Protein AF-A0A399EEK0-F1 (afdb_monomer_lite)

Sequence (181 aa):
MKTTSSNPHPGQGLLSGFAKWLVAAGLVVALGAGTPAQPSAPADPSFLAQTNDAERLRTALGQLRNLAGPLEADRLLLAELRKNFPDDLEEGQAYLERLKELAFKSDPVRLGPLANRMVEKSGPYLKWRDKDYTTAEEAAREYARGGAREFQNLFSEFNNAVLQTVVTHLDALLDQLEAVR

Organism: NCBI:txid1408545

pLDDT: mean 79.33, std 24.15, range [29.45, 98.62]

Structure (mmCIF, N/CA/C/O backbone):
data_AF-A0A399EEK0-F1
#
_entry.id   AF-A0A399EEK0-F1
#
loop_
_atom_site.group_PDB
_atom_site.id
_atom_site.type_symbol
_atom_site.label_atom_id
_atom_site.label_alt_id
_atom_site.label_comp_id
_atom_site.label_asym_id
_atom_site.label_entity_id
_atom_site.label_seq_id
_atom_site.pdbx_PDB_ins_code
_atom_site.Cartn_x
_atom_site.Cartn_y
_atom_site.Cartn_z
_atom_site.occupancy
_atom_site.B_iso_or_equiv
_atom_site.auth_seq_id
_atom_site.auth_comp_id
_atom_site.auth_asym_id
_atom_site.auth_atom_id
_atom_site.pdbx_PDB_model_num
ATOM 1 N N . MET A 1 1 ? 46.620 21.096 21.685 1.00 38.03 1 MET A N 1
ATOM 2 C CA . MET A 1 1 ? 47.797 20.252 21.380 1.00 38.03 1 MET A CA 1
ATOM 3 C C . MET A 1 1 ? 47.615 19.662 19.987 1.00 38.03 1 MET A C 1
ATOM 5 O O . MET A 1 1 ? 46.583 19.049 19.770 1.00 38.03 1 MET A O 1
ATOM 9 N N . LYS A 1 2 ? 48.616 19.883 19.114 1.00 41.72 2 LYS A N 1
ATOM 10 C CA . LYS A 1 2 ? 48.806 19.446 17.707 1.00 41.72 2 LYS A CA 1
ATOM 11 C C . LYS A 1 2 ? 47.769 19.970 16.679 1.00 41.72 2 LYS A C 1
ATOM 13 O O . LYS A 1 2 ? 46.614 19.595 16.780 1.00 41.72 2 LYS A O 1
ATOM 18 N N . THR A 1 3 ? 48.018 20.958 15.796 1.00 38.06 3 THR A N 1
ATOM 19 C CA . THR A 1 3 ? 49.029 21.172 14.707 1.00 38.06 3 THR A CA 1
ATOM 20 C C . THR A 1 3 ? 48.931 20.118 13.593 1.00 38.06 3 THR A C 1
ATOM 22 O O . THR A 1 3 ? 48.959 18.946 13.940 1.00 38.06 3 THR A O 1
ATOM 25 N N . THR A 1 4 ? 48.925 20.362 12.273 1.00 41.91 4 THR A N 1
ATOM 26 C CA . THR A 1 4 ? 49.037 21.546 11.388 1.00 41.91 4 THR A CA 1
ATOM 27 C C . THR A 1 4 ? 48.899 21.055 9.923 1.00 41.91 4 THR A C 1
ATOM 29 O O . THR A 1 4 ? 49.230 19.905 9.653 1.00 41.91 4 THR A O 1
ATOM 32 N N . SER A 1 5 ? 48.546 21.971 9.003 1.00 37.53 5 SER A N 1
ATOM 33 C CA . SER A 1 5 ? 48.954 22.049 7.574 1.00 37.53 5 SER A CA 1
ATOM 34 C C . SER A 1 5 ? 48.198 21.235 6.514 1.00 37.53 5 SER A C 1
ATOM 36 O O . SER A 1 5 ? 47.826 20.102 6.758 1.00 37.53 5 SER A O 1
ATOM 38 N N . SER A 1 6 ? 48.019 21.694 5.267 1.00 33.62 6 SER A N 1
ATOM 39 C CA . SER A 1 6 ? 48.429 22.930 4.570 1.00 33.62 6 SER A CA 1
ATOM 40 C C . SER A 1 6 ? 47.684 23.000 3.227 1.00 33.62 6 SER A C 1
ATOM 42 O O . SER A 1 6 ? 47.611 21.998 2.524 1.00 33.62 6 SER A O 1
ATOM 44 N N . ASN A 1 7 ? 47.216 24.188 2.840 1.00 41.88 7 ASN A N 1
ATOM 45 C CA . ASN A 1 7 ? 46.985 24.601 1.438 1.00 41.88 7 ASN A CA 1
ATOM 46 C C . ASN A 1 7 ? 48.367 24.874 0.758 1.00 41.88 7 ASN A C 1
ATOM 48 O O . ASN A 1 7 ? 49.338 24.896 1.524 1.00 41.88 7 ASN A O 1
ATOM 52 N N . PRO A 1 8 ? 48.555 25.142 -0.568 1.00 45.84 8 PRO A N 1
ATOM 53 C CA . PRO A 1 8 ? 47.785 26.125 -1.361 1.00 45.84 8 PRO A CA 1
ATOM 54 C C . PRO A 1 8 ? 47.660 25.908 -2.910 1.00 45.84 8 PRO A C 1
ATOM 56 O O . PRO A 1 8 ? 48.223 24.993 -3.497 1.00 45.84 8 PRO A O 1
ATOM 59 N N . HIS A 1 9 ? 46.895 26.824 -3.535 1.00 36.38 9 HIS A N 1
ATOM 60 C CA . HIS A 1 9 ? 46.774 27.271 -4.955 1.00 36.38 9 HIS A CA 1
ATOM 61 C C . HIS A 1 9 ? 48.110 27.564 -5.715 1.00 36.38 9 HIS A C 1
ATOM 63 O O . HIS A 1 9 ? 49.147 27.396 -5.075 1.00 36.38 9 HIS A O 1
ATOM 69 N N . PRO A 1 10 ? 48.181 28.169 -6.950 1.00 47.53 10 PRO A N 1
ATOM 70 C CA . PRO A 1 10 ? 47.217 28.516 -8.047 1.00 47.53 10 PRO A CA 1
ATOM 71 C C . PRO A 1 10 ? 47.765 28.255 -9.500 1.00 47.53 10 PRO A C 1
ATOM 73 O O . PRO A 1 10 ? 48.876 27.770 -9.669 1.00 47.53 10 PRO A O 1
ATOM 76 N N . GLY A 1 11 ? 47.041 28.688 -10.556 1.00 30.59 11 GLY A N 1
ATOM 77 C CA . GLY A 1 11 ? 47.616 29.082 -11.873 1.00 30.59 11 GLY A CA 1
ATOM 78 C C . GLY A 1 11 ? 46.715 28.740 -13.074 1.00 30.59 11 GLY A C 1
ATOM 79 O O . GLY A 1 11 ? 46.541 27.572 -13.385 1.00 30.59 11 GLY A O 1
ATOM 80 N N . GLN A 1 12 ? 45.920 29.665 -13.631 1.00 35.12 12 GLN A N 1
ATOM 81 C CA . GLN A 1 12 ? 46.239 30.587 -14.746 1.00 35.12 12 GLN A CA 1
ATOM 82 C C . GLN A 1 12 ? 46.862 29.937 -15.998 1.00 35.12 12 GLN A C 1
ATOM 84 O O . GLN A 1 12 ? 47.952 29.383 -15.939 1.00 35.12 12 GLN A O 1
ATOM 89 N N . GLY A 1 13 ? 46.189 30.099 -17.146 1.00 32.09 13 GLY A N 1
ATOM 90 C CA . GLY A 1 13 ? 46.686 29.691 -18.464 1.00 32.09 13 GLY A CA 1
ATOM 91 C C . GLY A 1 13 ? 45.668 29.882 -19.594 1.00 32.09 13 GLY A C 1
ATOM 92 O O . GLY A 1 13 ? 45.321 28.930 -20.281 1.00 32.09 13 GLY A O 1
ATOM 93 N N . LEU A 1 14 ? 45.150 31.103 -19.761 1.00 37.53 14 LEU A N 1
ATOM 94 C CA . LEU A 1 14 ? 44.505 31.554 -20.998 1.00 37.53 14 LEU A CA 1
ATOM 95 C C . LEU A 1 14 ? 45.572 32.241 -21.863 1.00 37.53 14 LEU A C 1
ATOM 97 O O . LEU A 1 14 ? 46.364 33.016 -21.333 1.00 37.53 14 LEU A O 1
ATOM 101 N N . LEU A 1 15 ? 45.481 32.017 -23.179 1.00 32.97 15 LEU A N 1
ATOM 102 C CA . LEU A 1 15 ? 46.178 32.665 -24.303 1.00 32.97 15 LEU A CA 1
ATOM 103 C C . LEU A 1 15 ? 47.342 31.904 -24.960 1.00 32.97 15 LEU A C 1
ATOM 105 O O . LEU A 1 15 ? 48.256 31.388 -24.328 1.00 32.97 15 LEU A O 1
ATOM 109 N N . SER A 1 16 ? 47.323 32.039 -26.290 1.00 30.88 16 SER A N 1
ATOM 110 C CA . SER A 1 16 ? 48.396 31.872 -27.276 1.00 30.88 16 SER A CA 1
ATOM 111 C C . SER A 1 16 ? 48.574 30.484 -27.908 1.00 30.88 16 SER A C 1
ATOM 113 O O . SER A 1 16 ? 49.305 29.622 -27.442 1.00 30.88 16 SER A O 1
ATOM 115 N N . GLY A 1 17 ? 47.943 30.323 -29.073 1.00 32.56 17 GLY A N 1
ATOM 116 C CA . GLY A 1 17 ? 48.318 29.351 -30.096 1.00 32.56 17 GLY A CA 1
ATOM 117 C C . GLY A 1 17 ? 48.353 30.076 -31.435 1.00 32.56 17 GLY A C 1
ATOM 118 O O . GLY A 1 17 ? 47.317 30.450 -31.971 1.00 32.56 17 GLY A O 1
ATOM 119 N N . PHE A 1 18 ? 49.562 30.382 -31.883 1.00 34.41 18 PHE A N 1
ATOM 120 C CA . PHE A 1 18 ? 49.907 31.332 -32.930 1.00 34.41 18 PHE A CA 1
ATOM 121 C C . PHE A 1 18 ? 49.356 30.989 -34.321 1.00 34.41 18 PHE A C 1
ATOM 123 O O . PHE A 1 18 ? 49.481 29.871 -34.813 1.00 34.41 18 PHE A O 1
ATOM 130 N N . ALA A 1 19 ? 48.852 32.025 -34.991 1.00 33.41 19 ALA A N 1
ATOM 131 C CA . ALA A 1 19 ? 48.764 32.093 -36.439 1.00 33.41 19 ALA A CA 1
ATOM 132 C C . ALA A 1 19 ? 50.149 32.341 -37.062 1.00 33.41 19 ALA A C 1
ATOM 134 O O . ALA A 1 19 ? 51.007 32.975 -36.446 1.00 33.41 19 ALA A O 1
ATOM 135 N N . LYS A 1 20 ? 50.242 31.979 -38.350 1.00 30.33 20 LYS A N 1
ATOM 136 C CA . LYS A 1 20 ? 51.282 32.284 -39.350 1.00 30.33 20 LYS A CA 1
ATOM 137 C C . LYS A 1 20 ? 52.386 31.243 -39.470 1.00 30.33 20 LYS A C 1
ATOM 139 O O . LYS A 1 20 ? 53.359 31.314 -38.742 1.00 30.33 20 LYS A O 1
ATOM 144 N N . TRP A 1 21 ? 52.293 30.435 -40.524 1.00 31.08 21 TRP A N 1
ATOM 145 C CA . TRP A 1 21 ? 53.361 30.350 -41.523 1.00 31.08 21 TRP A CA 1
ATOM 146 C C . TRP A 1 21 ? 52.734 30.307 -42.922 1.00 31.08 21 TRP A C 1
ATOM 148 O O . TRP A 1 21 ? 51.946 29.425 -43.249 1.00 31.08 21 TRP A O 1
ATOM 158 N N . LEU A 1 22 ? 53.055 31.334 -43.708 1.00 31.02 22 LEU A N 1
ATOM 159 C CA . LEU A 1 22 ? 52.848 31.434 -45.149 1.00 31.02 22 LEU A CA 1
ATOM 160 C C . LEU A 1 22 ? 54.041 30.749 -45.816 1.00 31.02 22 LEU A C 1
ATOM 162 O O . LEU A 1 22 ? 55.175 31.167 -45.592 1.00 31.02 22 LEU A O 1
ATOM 166 N N . VAL A 1 23 ? 53.790 29.769 -46.679 1.00 35.50 23 VAL A N 1
ATOM 167 C CA . VAL A 1 23 ? 54.711 29.450 -47.772 1.00 35.50 23 VAL A CA 1
ATOM 168 C C . VAL A 1 23 ? 53.909 29.536 -49.057 1.00 35.50 23 VAL A C 1
ATOM 170 O O . VAL A 1 23 ? 53.039 28.717 -49.339 1.00 35.50 23 VAL A O 1
ATOM 173 N N . ALA A 1 24 ? 54.187 30.602 -49.797 1.00 31.92 24 ALA A N 1
ATOM 174 C CA . ALA A 1 24 ? 53.796 30.759 -51.178 1.00 31.92 24 ALA A CA 1
ATOM 175 C C . ALA A 1 24 ? 54.688 29.862 -52.045 1.00 31.92 24 ALA A C 1
ATOM 177 O O . ALA A 1 24 ? 55.910 29.976 -51.987 1.00 31.92 24 ALA A O 1
ATOM 178 N N . ALA A 1 25 ? 54.084 29.018 -52.874 1.00 33.62 25 ALA A N 1
ATOM 179 C CA . ALA A 1 25 ? 54.695 28.534 -54.105 1.00 33.62 25 ALA A CA 1
ATOM 180 C C . ALA A 1 25 ? 53.584 28.115 -55.073 1.00 33.62 25 ALA A C 1
ATOM 182 O O . ALA A 1 25 ? 52.603 27.492 -54.681 1.00 33.62 25 ALA A O 1
ATOM 183 N N . GLY A 1 26 ? 53.734 28.565 -56.316 1.00 31.41 26 GLY A N 1
ATOM 184 C CA . GLY A 1 26 ? 52.714 28.650 -57.352 1.00 31.41 26 GLY A CA 1
ATOM 185 C C . GLY A 1 26 ? 51.919 27.380 -57.638 1.00 31.41 26 GLY A C 1
ATOM 186 O O . GLY A 1 26 ? 52.458 26.287 -57.790 1.00 31.41 26 GLY A O 1
ATOM 187 N N . LEU A 1 27 ? 50.619 27.590 -57.831 1.00 29.45 27 LEU A N 1
ATOM 188 C CA . LEU A 1 27 ? 49.755 26.686 -58.568 1.00 29.45 27 LEU A CA 1
ATOM 189 C C . LEU A 1 27 ? 50.126 26.784 -60.059 1.00 29.45 27 LEU A C 1
ATOM 191 O O . LEU A 1 27 ? 49.796 27.762 -60.729 1.00 29.45 27 LEU A O 1
ATOM 195 N N . VAL A 1 28 ? 50.828 25.773 -60.569 1.00 36.91 28 VAL A N 1
ATOM 196 C CA . VAL A 1 28 ? 50.866 25.456 -62.001 1.00 36.91 28 VAL A CA 1
ATOM 197 C C . VAL A 1 28 ? 49.641 24.596 -62.290 1.00 36.91 28 VAL A C 1
ATOM 199 O O . VAL A 1 28 ? 49.464 23.533 -61.701 1.00 36.91 28 VAL A O 1
ATOM 202 N N . VAL A 1 29 ? 48.783 25.067 -63.193 1.00 39.06 29 VAL A N 1
ATOM 203 C CA . VAL A 1 29 ? 47.733 24.250 -63.805 1.00 39.06 29 VAL A CA 1
ATOM 204 C C . VAL A 1 29 ? 48.406 23.241 -64.731 1.00 39.06 29 VAL A C 1
ATOM 206 O O . VAL A 1 29 ? 49.058 23.631 -65.697 1.00 39.06 29 VAL A O 1
ATOM 209 N N . ALA A 1 30 ? 48.217 21.951 -64.460 1.00 36.22 30 ALA A N 1
ATOM 210 C CA . ALA A 1 30 ? 48.465 20.889 -65.424 1.00 36.22 30 ALA A CA 1
ATOM 211 C C . ALA A 1 30 ? 47.411 19.784 -65.273 1.00 36.22 30 ALA A C 1
ATOM 213 O O . ALA A 1 30 ? 47.154 19.277 -64.184 1.00 36.22 30 ALA A O 1
ATOM 214 N N . LEU A 1 31 ? 46.785 19.475 -66.406 1.00 35.78 31 LEU A N 1
ATOM 215 C CA . LEU A 1 31 ? 45.838 18.396 -66.648 1.00 35.78 31 LEU A CA 1
ATOM 216 C C . LEU A 1 31 ? 46.384 17.028 -66.208 1.00 35.78 31 LEU A C 1
ATOM 218 O O . LEU A 1 31 ? 47.541 16.714 -66.474 1.00 35.78 31 LEU A O 1
ATOM 222 N N . GLY A 1 32 ? 45.484 16.155 -65.748 1.00 36.75 32 GLY A N 1
ATOM 223 C CA . GLY A 1 32 ? 45.589 14.724 -66.040 1.00 36.75 32 GLY A CA 1
ATOM 224 C C . GLY A 1 32 ? 45.410 13.771 -64.859 1.00 36.75 32 GLY A C 1
ATOM 225 O O . GLY A 1 32 ? 46.101 1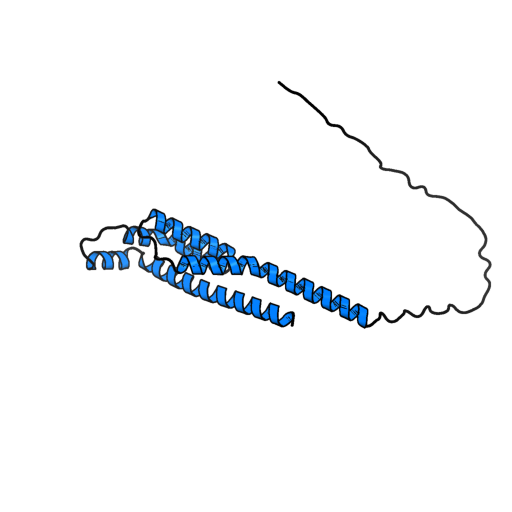3.867 -63.857 1.00 36.75 32 GLY A O 1
ATOM 226 N N . ALA A 1 33 ? 44.548 12.779 -65.101 1.00 37.81 33 ALA A N 1
ATOM 227 C CA . ALA A 1 33 ? 44.494 11.455 -64.478 1.00 37.81 33 ALA A CA 1
ATOM 228 C C . ALA A 1 33 ? 43.830 11.312 -63.091 1.00 37.81 33 ALA A C 1
ATOM 230 O O . ALA A 1 33 ? 44.434 11.498 -62.045 1.00 37.81 33 ALA A O 1
ATOM 231 N N . GLY A 1 34 ? 42.571 10.858 -63.142 1.00 40.34 34 GLY A N 1
ATOM 232 C CA . GLY A 1 34 ? 42.037 9.758 -62.332 1.00 40.34 34 GLY A CA 1
ATOM 233 C C . GLY A 1 34 ? 42.296 9.784 -60.828 1.00 40.34 34 GLY A C 1
ATOM 234 O O . GLY A 1 34 ? 43.256 9.192 -60.348 1.00 40.34 34 GLY A O 1
ATOM 235 N N . THR A 1 35 ? 41.351 10.331 -60.068 1.00 39.62 35 THR A N 1
ATOM 236 C CA . THR A 1 35 ? 41.176 9.950 -58.663 1.00 39.62 35 THR A CA 1
ATOM 237 C C . THR A 1 35 ? 40.777 8.470 -58.617 1.00 39.62 35 THR A C 1
ATOM 239 O O . THR A 1 35 ? 39.723 8.134 -59.165 1.00 39.62 35 THR A O 1
ATOM 242 N N . PRO A 1 36 ? 41.540 7.559 -57.984 1.00 44.38 36 PRO A N 1
ATOM 243 C CA . PRO A 1 36 ? 40.960 6.286 -57.607 1.00 44.38 36 PRO A CA 1
ATOM 244 C C . PRO A 1 36 ? 39.932 6.602 -56.522 1.00 44.38 36 PRO A C 1
ATOM 246 O O . PRO A 1 36 ? 40.275 7.092 -55.446 1.00 44.38 36 PRO A O 1
ATOM 249 N N . ALA A 1 37 ? 38.657 6.382 -56.839 1.00 46.97 37 ALA A N 1
ATOM 250 C CA . ALA A 1 37 ? 37.612 6.309 -55.837 1.00 46.97 37 ALA A CA 1
ATOM 251 C C . ALA A 1 37 ? 38.078 5.302 -54.784 1.00 46.97 37 ALA A C 1
ATOM 253 O O . ALA A 1 37 ? 38.212 4.114 -55.074 1.00 46.97 37 ALA A O 1
ATOM 254 N N . GLN A 1 38 ? 38.398 5.795 -53.591 1.00 51.59 38 GLN A N 1
ATOM 255 C CA . GLN A 1 38 ? 38.666 4.950 -52.444 1.00 51.59 38 GLN A CA 1
ATOM 256 C C . GLN A 1 38 ? 37.386 4.140 -52.215 1.00 51.59 38 GLN A C 1
ATOM 258 O O . GLN A 1 38 ? 36.347 4.750 -51.949 1.00 51.59 38 GLN A O 1
ATOM 263 N N . PRO A 1 39 ? 37.398 2.805 -52.384 1.00 45.31 39 PRO A N 1
ATOM 264 C CA . PRO A 1 39 ? 36.213 2.024 -52.104 1.00 45.31 39 PRO A CA 1
ATOM 265 C C . PRO A 1 39 ? 35.938 2.191 -50.613 1.00 45.31 39 PRO A C 1
ATOM 267 O O . PRO A 1 39 ? 36.766 1.837 -49.772 1.00 45.31 39 PRO A O 1
ATOM 270 N N . SER A 1 40 ? 34.794 2.786 -50.286 1.00 55.38 40 SER A N 1
ATOM 271 C CA . SER A 1 40 ? 34.195 2.677 -48.966 1.00 55.38 40 SER A CA 1
ATOM 272 C C . SER A 1 40 ? 34.050 1.186 -48.695 1.00 55.38 40 SER A C 1
ATOM 274 O O . SER A 1 40 ? 33.162 0.543 -49.259 1.00 55.38 40 SER A O 1
ATOM 276 N N . ALA A 1 41 ? 34.992 0.627 -47.934 1.00 58.25 41 ALA A N 1
ATOM 277 C CA . ALA A 1 41 ? 34.935 -0.758 -47.514 1.00 58.25 41 ALA A CA 1
ATOM 278 C C . ALA A 1 41 ? 33.542 -0.985 -46.908 1.00 58.25 41 ALA A C 1
ATOM 280 O O . ALA A 1 41 ? 33.128 -0.186 -46.059 1.00 58.25 41 ALA A O 1
ATOM 281 N N . PRO A 1 42 ? 32.781 -1.992 -47.369 1.00 56.91 42 PRO A N 1
ATOM 282 C CA . PRO A 1 42 ? 31.528 -2.329 -46.721 1.00 56.91 42 PRO A CA 1
ATOM 283 C C . PRO A 1 42 ? 31.865 -2.633 -45.263 1.00 56.91 42 PRO A C 1
ATOM 285 O O . PRO A 1 42 ? 32.729 -3.466 -44.994 1.00 56.91 42 PRO A O 1
ATOM 288 N N . ALA A 1 43 ? 31.254 -1.897 -44.333 1.00 58.47 43 ALA A N 1
ATOM 289 C CA . ALA A 1 43 ? 31.366 -2.214 -42.919 1.00 58.47 43 ALA A CA 1
ATOM 290 C C . ALA A 1 43 ? 31.009 -3.694 -42.758 1.00 58.47 43 ALA A C 1
ATOM 292 O O . ALA A 1 43 ? 29.943 -4.114 -43.217 1.00 58.47 43 ALA A O 1
ATOM 293 N N . ASP A 1 44 ? 31.926 -4.475 -42.185 1.00 56.62 44 ASP A N 1
ATOM 294 C CA . ASP A 1 44 ? 31.725 -5.908 -42.019 1.00 56.62 44 ASP A CA 1
ATOM 295 C C . ASP A 1 44 ? 30.377 -6.128 -41.313 1.00 56.62 44 ASP A C 1
ATOM 297 O O . ASP A 1 44 ? 30.175 -5.598 -40.211 1.00 56.62 44 ASP A O 1
ATOM 301 N N . PRO A 1 45 ? 29.440 -6.892 -41.904 1.00 60.03 45 PRO A N 1
ATOM 302 C CA . PRO A 1 45 ? 28.121 -7.115 -41.313 1.00 60.03 45 PRO A CA 1
ATOM 303 C C . PRO A 1 45 ? 28.225 -7.721 -39.903 1.00 60.03 45 PRO A C 1
ATOM 305 O O . PRO A 1 45 ? 27.369 -7.475 -39.057 1.0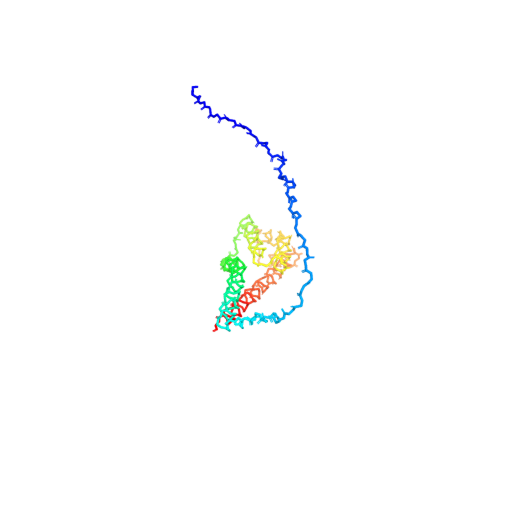0 60.03 45 PRO A O 1
ATOM 308 N N . SER A 1 46 ? 29.322 -8.431 -39.621 1.00 62.78 46 SER A N 1
ATOM 309 C CA . SER A 1 46 ? 29.678 -8.986 -38.313 1.00 62.78 46 SER A CA 1
ATOM 310 C C . SER A 1 46 ? 29.903 -7.925 -37.229 1.00 62.78 46 SER A C 1
ATOM 312 O O . SER A 1 46 ? 29.519 -8.141 -36.083 1.00 62.78 46 SER A O 1
ATOM 314 N N . PHE A 1 47 ? 30.502 -6.777 -37.566 1.00 55.72 47 PHE A N 1
ATOM 315 C CA . PHE A 1 47 ? 30.739 -5.692 -36.607 1.00 55.72 47 PHE A CA 1
ATOM 316 C C . PHE A 1 47 ? 29.435 -4.956 -36.280 1.00 55.72 47 PHE A C 1
ATOM 318 O O . PHE A 1 47 ? 29.141 -4.722 -35.112 1.00 55.72 47 PHE A O 1
ATOM 325 N N . LEU A 1 48 ? 28.617 -4.669 -37.300 1.00 59.88 48 LEU A N 1
ATOM 326 C CA . LEU A 1 48 ? 27.310 -4.026 -37.119 1.00 59.88 48 LEU A CA 1
ATOM 327 C C . LEU A 1 48 ? 26.325 -4.913 -36.339 1.00 59.88 48 LEU A C 1
ATOM 329 O O . LEU A 1 48 ? 25.555 -4.412 -35.521 1.00 59.88 48 LEU A O 1
ATOM 333 N N . ALA A 1 49 ? 26.362 -6.232 -36.548 1.00 67.06 49 ALA A N 1
ATOM 334 C CA . ALA A 1 49 ? 25.586 -7.181 -35.753 1.00 67.06 49 ALA A CA 1
ATOM 335 C C . ALA A 1 49 ? 26.022 -7.175 -34.275 1.00 67.06 49 ALA A C 1
ATOM 337 O O . ALA A 1 49 ? 25.181 -7.034 -33.390 1.00 67.06 49 ALA A O 1
ATOM 338 N N . GLN A 1 50 ? 27.333 -7.207 -34.004 1.00 68.50 50 GLN A N 1
ATOM 339 C CA . GLN A 1 50 ? 27.869 -7.169 -32.636 1.00 68.50 50 GLN A CA 1
ATOM 340 C C . GLN A 1 50 ? 27.540 -5.869 -31.891 1.00 68.50 50 GLN A C 1
ATOM 342 O O . GLN A 1 50 ? 27.250 -5.907 -30.694 1.00 68.50 50 GLN A O 1
ATOM 347 N N . THR A 1 51 ? 27.558 -4.715 -32.567 1.00 72.00 51 THR A N 1
ATOM 348 C CA . THR A 1 51 ? 27.188 -3.438 -31.936 1.00 72.00 51 THR A CA 1
ATOM 349 C C . THR A 1 51 ? 25.704 -3.381 -31.584 1.00 72.00 51 THR A C 1
ATOM 351 O O . THR A 1 51 ? 25.357 -2.900 -30.507 1.00 72.00 51 THR A O 1
ATOM 354 N N . ASN A 1 52 ? 24.842 -3.928 -32.446 1.00 81.75 52 ASN A N 1
ATOM 355 C CA . ASN A 1 52 ? 23.400 -3.980 -32.203 1.00 81.75 52 ASN A CA 1
ATOM 356 C C . ASN A 1 52 ? 23.057 -4.909 -31.029 1.00 81.75 52 ASN A C 1
ATOM 358 O O . ASN A 1 52 ? 22.214 -4.567 -30.201 1.00 81.75 52 ASN A O 1
ATOM 362 N N . ASP A 1 53 ? 23.735 -6.051 -30.912 1.00 82.25 53 ASP A N 1
ATOM 363 C CA . ASP A 1 53 ? 23.526 -6.987 -29.802 1.00 82.25 53 ASP A CA 1
ATOM 364 C C . ASP A 1 53 ? 24.010 -6.406 -28.465 1.00 82.25 53 ASP A C 1
ATOM 366 O O . ASP A 1 53 ? 23.329 -6.524 -27.443 1.00 82.25 53 ASP A O 1
ATOM 370 N N . ALA A 1 54 ? 25.144 -5.697 -28.464 1.00 84.81 54 ALA A N 1
ATOM 371 C CA . ALA A 1 54 ? 25.646 -5.010 -27.276 1.00 84.81 54 ALA A CA 1
ATOM 372 C C . ALA A 1 54 ? 24.702 -3.889 -26.800 1.00 84.81 54 ALA A C 1
ATOM 374 O O . ALA A 1 54 ? 24.493 -3.721 -25.595 1.00 84.81 54 ALA A O 1
ATOM 375 N N . GLU A 1 55 ? 24.109 -3.128 -27.723 1.00 86.75 55 GLU A N 1
ATOM 376 C CA . GLU A 1 55 ? 23.136 -2.079 -27.401 1.00 86.75 55 GLU A CA 1
ATOM 377 C C . GLU A 1 55 ? 21.817 -2.656 -26.865 1.00 86.75 55 GLU A C 1
ATOM 379 O O . GLU A 1 55 ? 21.283 -2.153 -25.870 1.00 86.75 55 GLU A O 1
ATOM 384 N N . ARG A 1 56 ? 21.334 -3.761 -27.450 1.00 83.00 56 ARG A N 1
ATOM 385 C CA . ARG A 1 56 ? 20.164 -4.511 -26.959 1.00 83.00 56 ARG A CA 1
ATOM 386 C C . ARG A 1 56 ? 20.375 -5.019 -25.536 1.00 83.00 56 ARG A C 1
ATOM 388 O O . ARG A 1 56 ? 19.563 -4.726 -24.661 1.00 83.00 56 ARG A O 1
ATOM 395 N N . LEU A 1 57 ? 21.498 -5.691 -25.276 1.00 85.12 57 LEU A N 1
ATOM 396 C CA . LEU A 1 57 ? 21.853 -6.182 -23.940 1.00 85.12 57 LEU A CA 1
ATOM 397 C C . LEU A 1 57 ? 21.965 -5.043 -22.925 1.00 85.12 57 LEU A C 1
ATOM 399 O O . LEU A 1 57 ? 21.467 -5.151 -21.805 1.00 85.12 57 LEU A O 1
ATOM 403 N N . ARG A 1 58 ? 22.590 -3.925 -23.307 1.00 88.19 58 ARG A N 1
ATOM 404 C CA . ARG A 1 58 ? 22.713 -2.751 -22.435 1.00 88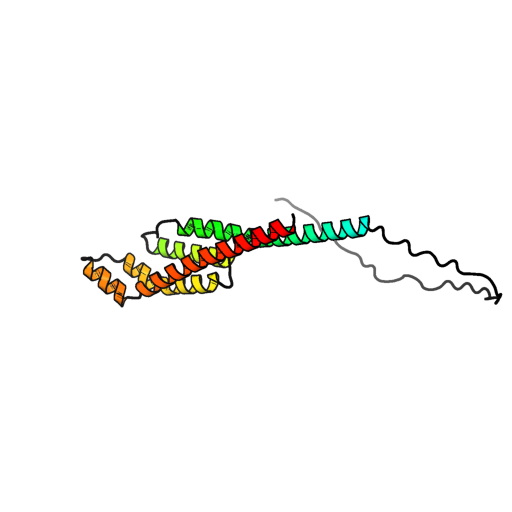.19 58 ARG A CA 1
ATOM 405 C C . ARG A 1 58 ? 21.352 -2.148 -22.094 1.00 88.19 58 ARG A C 1
ATOM 407 O O . ARG A 1 58 ? 21.141 -1.750 -20.948 1.00 88.19 58 ARG A O 1
ATOM 414 N N . THR A 1 59 ? 20.450 -2.089 -23.069 1.00 88.31 59 THR A N 1
ATOM 415 C CA . THR A 1 59 ? 19.082 -1.589 -22.885 1.00 88.31 59 THR A CA 1
ATOM 416 C C . THR A 1 59 ? 18.302 -2.494 -21.939 1.00 88.31 59 THR A C 1
ATOM 418 O O . THR A 1 59 ? 17.784 -2.007 -20.934 1.00 88.31 59 THR A O 1
ATOM 421 N N . ALA A 1 60 ? 18.334 -3.807 -22.175 1.00 85.12 60 ALA A N 1
ATOM 422 C CA . ALA A 1 60 ? 17.656 -4.783 -21.332 1.00 85.12 60 ALA A CA 1
ATOM 423 C C . ALA A 1 60 ? 18.186 -4.789 -19.890 1.00 85.12 60 ALA A C 1
ATOM 425 O O . ALA A 1 60 ? 17.408 -4.757 -18.940 1.00 85.12 60 ALA A O 1
ATOM 426 N N . LEU A 1 61 ? 19.508 -4.731 -19.691 1.00 87.00 61 LEU A N 1
ATOM 427 C CA . LEU A 1 61 ? 20.100 -4.592 -18.353 1.00 87.00 61 LEU A CA 1
ATOM 428 C C . LEU A 1 61 ? 19.671 -3.290 -17.666 1.00 87.00 61 LEU A C 1
ATOM 430 O O . LEU A 1 61 ? 19.433 -3.274 -16.457 1.00 87.00 61 LEU A O 1
ATOM 434 N N . GLY A 1 62 ? 19.557 -2.198 -18.425 1.00 88.81 62 GLY A N 1
ATOM 435 C CA . GLY A 1 62 ? 19.023 -0.933 -17.931 1.00 88.81 62 GLY A CA 1
ATOM 436 C C . GLY A 1 62 ? 17.575 -1.064 -17.457 1.00 88.81 62 GLY A C 1
ATOM 437 O O . GLY A 1 62 ? 17.251 -0.608 -16.362 1.00 88.81 62 GLY A O 1
ATOM 438 N N . GLN A 1 63 ? 16.728 -1.728 -18.243 1.00 88.50 63 GLN A N 1
ATOM 439 C CA . GLN A 1 63 ? 15.320 -1.972 -17.920 1.00 88.50 63 GLN A CA 1
ATOM 440 C C . GLN A 1 63 ? 15.163 -2.893 -16.701 1.00 88.50 63 GLN A C 1
ATOM 442 O O . GLN A 1 63 ? 14.441 -2.541 -15.770 1.00 88.50 63 GLN A O 1
ATOM 447 N N . LEU A 1 64 ? 15.910 -4.000 -16.634 1.00 88.88 64 LEU A N 1
ATOM 448 C CA . LEU A 1 64 ? 15.927 -4.901 -15.474 1.00 88.88 64 LEU A CA 1
ATOM 449 C C . LEU A 1 64 ? 16.352 -4.176 -14.194 1.00 88.88 64 LEU A C 1
ATOM 451 O O . LEU A 1 64 ? 15.725 -4.330 -13.146 1.00 88.88 64 LEU A O 1
ATOM 455 N N . ARG A 1 65 ? 17.387 -3.331 -14.272 1.00 88.81 65 ARG A N 1
ATOM 456 C CA . ARG A 1 65 ? 17.830 -2.527 -13.125 1.00 88.81 65 ARG A CA 1
ATOM 457 C C . ARG A 1 65 ? 16.750 -1.552 -12.656 1.00 88.81 65 ARG A C 1
ATOM 459 O O . ARG A 1 65 ? 16.641 -1.319 -11.455 1.00 88.81 65 ARG A O 1
ATOM 466 N N . ASN A 1 66 ? 15.959 -0.999 -13.573 1.00 91.31 66 ASN A N 1
ATOM 467 C CA . ASN A 1 66 ? 14.867 -0.090 -13.228 1.00 91.31 66 ASN A CA 1
ATOM 468 C C . ASN A 1 66 ? 13.698 -0.814 -12.534 1.00 91.31 66 ASN A C 1
ATOM 470 O O . ASN A 1 66 ? 13.030 -0.198 -11.711 1.00 91.31 66 ASN A O 1
ATOM 474 N N . LEU A 1 67 ? 13.482 -2.106 -12.814 1.00 93.00 67 LEU A N 1
ATOM 475 C CA . LEU A 1 67 ? 12.453 -2.925 -12.157 1.00 93.00 67 LEU A CA 1
ATOM 476 C C . LEU A 1 67 ? 12.883 -3.474 -10.788 1.00 93.00 67 LEU A C 1
ATOM 478 O O . LEU A 1 67 ? 12.029 -3.778 -9.961 1.00 93.00 67 LEU A O 1
ATOM 482 N N . ALA A 1 68 ? 14.188 -3.573 -10.514 1.00 93.00 68 ALA A N 1
ATOM 483 C CA . ALA A 1 68 ? 14.695 -4.158 -9.270 1.00 93.00 68 ALA A CA 1
ATOM 484 C C . ALA A 1 68 ? 14.199 -3.433 -8.003 1.00 93.00 68 ALA A C 1
ATOM 486 O O . ALA A 1 68 ? 13.849 -4.081 -7.020 1.00 93.00 68 ALA A O 1
ATOM 487 N N . GLY A 1 69 ? 14.153 -2.096 -8.027 1.00 95.25 69 GLY A N 1
ATOM 488 C CA . GLY A 1 69 ? 13.656 -1.291 -6.904 1.00 95.25 69 GLY A CA 1
ATOM 489 C C . GLY A 1 69 ? 12.168 -1.531 -6.614 1.00 95.25 69 GLY A C 1
ATOM 490 O O . GLY A 1 69 ? 11.841 -1.929 -5.495 1.00 95.25 69 GLY A O 1
ATOM 491 N N . PRO A 1 70 ? 11.278 -1.338 -7.607 1.00 96.69 70 PRO A N 1
ATOM 492 C CA . PRO A 1 70 ? 9.855 -1.644 -7.476 1.00 96.69 70 PRO A CA 1
ATOM 493 C C . PRO A 1 70 ? 9.565 -3.083 -7.036 1.00 96.69 70 PRO A C 1
ATOM 495 O O . PRO A 1 70 ? 8.774 -3.280 -6.121 1.00 96.69 70 PRO A O 1
ATOM 498 N N . LEU A 1 71 ? 10.257 -4.083 -7.596 1.00 97.44 71 LEU A N 1
ATOM 499 C CA . LEU A 1 71 ? 10.061 -5.494 -7.231 1.00 97.44 71 LEU A CA 1
ATOM 500 C C . LEU A 1 71 ? 10.483 -5.811 -5.788 1.00 97.44 71 LEU A C 1
ATOM 502 O O . LEU A 1 71 ? 9.839 -6.618 -5.114 1.00 97.44 71 LEU A O 1
ATOM 506 N N . GLU A 1 72 ? 11.549 -5.185 -5.285 1.00 98.00 72 GLU A N 1
ATOM 507 C CA . GLU A 1 72 ? 11.911 -5.324 -3.871 1.00 98.00 72 GLU A CA 1
ATOM 508 C C . GLU A 1 72 ? 10.863 -4.658 -2.972 1.00 98.00 72 GLU A C 1
ATOM 510 O O . GLU A 1 72 ? 10.467 -5.223 -1.951 1.00 98.00 72 GLU A O 1
ATOM 515 N N . ALA A 1 73 ? 10.355 -3.487 -3.366 1.00 98.25 73 ALA A N 1
ATOM 516 C CA . ALA A 1 73 ? 9.273 -2.827 -2.646 1.00 98.25 73 ALA A CA 1
ATOM 517 C C . ALA A 1 73 ? 7.991 -3.677 -2.641 1.00 98.25 73 ALA A C 1
ATOM 519 O O . ALA A 1 73 ? 7.386 -3.829 -1.584 1.00 98.25 73 ALA A O 1
ATOM 520 N N . ASP A 1 74 ? 7.630 -4.298 -3.765 1.00 98.38 74 ASP A N 1
ATOM 521 C CA . ASP A 1 74 ? 6.514 -5.242 -3.889 1.00 98.38 74 ASP A CA 1
ATOM 522 C C . ASP A 1 74 ? 6.656 -6.418 -2.923 1.00 98.38 74 ASP A C 1
ATOM 524 O O . ASP A 1 74 ? 5.738 -6.732 -2.163 1.00 98.38 74 ASP A O 1
ATOM 528 N N . ARG A 1 75 ? 7.833 -7.053 -2.901 1.00 98.31 75 ARG A N 1
ATOM 529 C CA . ARG A 1 75 ? 8.141 -8.157 -1.986 1.00 98.31 75 ARG A CA 1
ATOM 530 C C . ARG A 1 75 ? 7.953 -7.737 -0.528 1.00 98.31 75 ARG A C 1
ATOM 532 O O . ARG A 1 75 ? 7.336 -8.474 0.243 1.00 98.31 75 ARG A O 1
ATOM 539 N N . LEU A 1 76 ? 8.498 -6.585 -0.140 1.00 98.50 76 LEU A N 1
ATOM 540 C CA . LEU A 1 76 ? 8.379 -6.063 1.222 1.00 98.50 76 LEU A CA 1
ATOM 541 C C . LEU A 1 76 ? 6.931 -5.697 1.560 1.00 98.50 76 LEU A C 1
ATOM 543 O O . LEU A 1 76 ? 6.476 -5.984 2.665 1.00 98.50 76 LEU A O 1
ATOM 547 N N . LEU A 1 77 ? 6.192 -5.126 0.609 1.00 97.88 77 LEU A N 1
ATOM 548 C CA . LEU A 1 77 ? 4.791 -4.755 0.774 1.00 97.88 77 LEU A CA 1
ATOM 549 C C . LEU A 1 77 ? 3.916 -5.992 1.004 1.00 97.88 77 LEU A C 1
ATOM 551 O O . LEU A 1 77 ? 3.141 -6.027 1.956 1.00 97.88 77 LEU A O 1
ATOM 555 N N . LEU A 1 78 ? 4.103 -7.049 0.210 1.00 98.25 78 LEU A N 1
ATOM 556 C CA . LEU A 1 78 ? 3.426 -8.335 0.409 1.00 98.25 78 LEU A CA 1
ATOM 557 C C . LEU A 1 78 ? 3.802 -8.992 1.743 1.00 98.25 78 LEU A C 1
ATOM 559 O O . LEU A 1 78 ? 2.948 -9.584 2.406 1.00 98.25 78 LEU A O 1
ATOM 563 N N . ALA A 1 79 ? 5.069 -8.893 2.152 1.00 98.31 79 ALA A N 1
ATOM 564 C CA . ALA A 1 79 ? 5.519 -9.411 3.439 1.00 98.31 79 ALA A CA 1
ATOM 565 C C . ALA A 1 79 ? 4.871 -8.666 4.616 1.00 98.31 79 ALA A C 1
ATOM 567 O O . ALA A 1 79 ? 4.496 -9.303 5.601 1.00 98.31 79 ALA A O 1
ATOM 568 N N . GLU A 1 80 ? 4.716 -7.345 4.513 1.00 97.81 80 GLU A N 1
ATOM 569 C CA . GLU A 1 80 ? 4.043 -6.526 5.524 1.00 97.81 80 GLU A CA 1
ATOM 570 C C . GLU A 1 80 ? 2.541 -6.839 5.570 1.00 97.81 80 GLU A C 1
ATOM 572 O O . GLU A 1 80 ? 2.022 -7.113 6.647 1.00 97.81 80 GLU A O 1
ATOM 577 N N . LEU A 1 81 ? 1.867 -6.922 4.415 1.00 97.31 81 LEU A N 1
ATOM 578 C CA . LEU A 1 81 ? 0.433 -7.239 4.309 1.00 97.31 81 LEU A CA 1
ATOM 579 C C . LEU A 1 81 ? 0.052 -8.632 4.827 1.00 97.31 81 LEU A C 1
ATOM 581 O O . LEU A 1 81 ? -1.103 -8.866 5.173 1.00 97.31 81 LEU A O 1
ATOM 585 N N . ARG A 1 82 ? 1.002 -9.573 4.877 1.00 96.75 82 ARG A N 1
ATOM 586 C CA . ARG A 1 82 ? 0.780 -10.912 5.444 1.00 96.75 82 ARG A CA 1
ATOM 587 C C . ARG A 1 82 ? 0.702 -10.902 6.973 1.00 96.75 82 ARG A C 1
ATOM 589 O O . ARG A 1 82 ? 0.237 -11.876 7.566 1.00 96.75 82 ARG A O 1
ATOM 596 N N . LYS A 1 83 ? 1.212 -9.856 7.620 1.00 95.00 83 LYS A N 1
ATOM 597 C CA . LYS A 1 83 ? 1.182 -9.741 9.078 1.00 95.00 83 LYS A CA 1
ATOM 598 C C . LYS A 1 83 ? -0.252 -9.521 9.549 1.00 95.00 83 LYS A C 1
ATOM 600 O O . LYS A 1 83 ? -1.090 -8.984 8.829 1.00 95.00 83 LYS A O 1
ATOM 605 N N . ASN A 1 84 ? -0.519 -9.914 10.790 1.00 93.94 84 ASN A N 1
ATOM 606 C CA . ASN A 1 84 ? -1.751 -9.497 11.447 1.00 93.94 84 ASN A CA 1
ATOM 607 C C . ASN A 1 84 ? -1.727 -7.978 11.633 1.00 93.94 84 ASN A C 1
ATOM 609 O O . ASN A 1 84 ? -0.668 -7.398 11.884 1.00 93.94 84 ASN A O 1
ATOM 613 N N . PHE A 1 85 ? -2.896 -7.350 11.531 1.00 93.12 85 PHE A N 1
ATOM 614 C CA . PHE A 1 85 ? -3.025 -5.933 11.842 1.00 93.12 85 PHE A CA 1
ATOM 615 C C . PHE A 1 85 ? -2.703 -5.736 13.341 1.00 93.12 85 PHE A C 1
ATOM 617 O O . PHE A 1 85 ? -3.367 -6.379 14.155 1.00 93.12 85 PHE A O 1
ATOM 624 N N . PRO A 1 86 ? -1.701 -4.917 13.724 1.00 93.31 86 PRO A N 1
ATOM 625 C CA . PRO A 1 86 ? -1.263 -4.775 15.129 1.00 93.31 86 PRO A CA 1
ATOM 626 C C . PRO A 1 86 ? -2.407 -4.286 15.993 1.00 93.31 86 PRO A C 1
ATOM 628 O O . PRO A 1 86 ? -3.121 -3.477 15.445 1.00 93.31 86 PRO A O 1
ATOM 631 N N . ASP A 1 87 ? -2.600 -4.701 17.251 1.00 85.62 87 ASP A N 1
ATOM 632 C CA . ASP A 1 87 ? -3.774 -4.361 18.096 1.00 85.62 87 ASP A CA 1
ATOM 633 C C . ASP A 1 87 ? -3.745 -2.969 18.733 1.00 85.62 87 ASP A C 1
ATOM 635 O O . ASP A 1 87 ? -4.789 -2.323 18.848 1.00 85.62 87 ASP A O 1
ATOM 639 N N . ASP A 1 88 ? -2.553 -2.468 19.025 1.00 90.62 88 ASP A N 1
ATOM 640 C CA . ASP A 1 88 ? -2.348 -1.136 19.580 1.00 90.62 88 ASP A CA 1
ATOM 641 C C . ASP A 1 88 ? -2.563 -0.021 18.535 1.00 90.62 88 ASP A C 1
ATOM 643 O O . ASP A 1 88 ? -2.346 -0.204 17.329 1.00 90.62 88 ASP A O 1
ATOM 647 N N . LEU A 1 89 ? -3.013 1.149 18.996 1.00 92.50 89 LEU A N 1
ATOM 648 C CA . LEU A 1 89 ? -3.285 2.309 18.148 1.00 92.50 89 LEU A CA 1
ATOM 649 C C . LEU A 1 89 ? -2.006 2.865 17.510 1.00 92.50 89 LEU A C 1
ATOM 651 O O . LEU A 1 89 ? -2.001 3.154 16.308 1.00 92.50 89 LEU A O 1
ATOM 655 N N . GLU A 1 90 ? -0.933 3.023 18.289 1.00 94.38 90 GLU A N 1
ATOM 656 C CA . GLU A 1 90 ? 0.343 3.565 17.813 1.00 94.38 90 GLU A CA 1
ATOM 657 C C . GLU A 1 90 ? 1.002 2.588 16.835 1.00 94.38 90 GLU A C 1
ATOM 659 O O . GLU A 1 90 ? 1.400 2.978 15.730 1.00 94.38 90 GLU A O 1
ATOM 664 N N . GLU A 1 91 ? 1.024 1.298 17.177 1.00 94.75 91 GLU A N 1
ATOM 665 C CA . GLU A 1 91 ? 1.522 0.249 16.286 1.00 94.75 91 GLU A CA 1
ATOM 666 C C . GLU A 1 91 ? 0.704 0.147 14.992 1.00 94.75 91 GLU A C 1
ATOM 668 O O . GLU A 1 91 ? 1.278 -0.024 13.910 1.00 94.75 91 GLU A O 1
ATOM 673 N N . GLY A 1 92 ? -0.622 0.293 15.077 1.00 96.38 92 GLY A N 1
ATOM 674 C CA . GLY A 1 92 ? -1.525 0.314 13.930 1.00 96.38 92 GLY A CA 1
ATOM 675 C C . GLY A 1 92 ? -1.250 1.491 12.993 1.00 96.38 92 GLY A C 1
ATOM 676 O O . GLY A 1 92 ? -1.149 1.304 11.779 1.00 96.38 92 GLY A O 1
ATOM 677 N N . GLN A 1 93 ? -1.050 2.697 13.532 1.00 97.38 93 GLN A N 1
ATOM 678 C CA . GLN A 1 93 ? -0.681 3.860 12.721 1.00 97.38 93 GLN A CA 1
ATOM 679 C C . GLN A 1 93 ? 0.698 3.676 12.074 1.00 97.38 93 GLN A C 1
ATOM 681 O O . GLN A 1 93 ? 0.855 3.924 10.876 1.00 97.38 93 GLN A O 1
ATOM 686 N N . ALA A 1 94 ? 1.687 3.189 12.827 1.00 97.62 94 ALA A N 1
ATOM 687 C CA . ALA A 1 94 ? 3.025 2.930 12.305 1.00 97.62 94 ALA A CA 1
ATOM 688 C C . ALA A 1 94 ? 3.017 1.864 11.196 1.00 97.62 94 ALA A C 1
ATOM 690 O O . ALA A 1 94 ? 3.745 1.987 10.212 1.00 97.62 94 ALA A O 1
ATOM 691 N N . TYR A 1 95 ? 2.184 0.829 11.325 1.00 98.00 95 TYR A N 1
ATOM 692 C CA . TYR A 1 95 ? 1.971 -0.177 10.283 1.00 98.00 95 TYR A CA 1
ATOM 693 C C . TYR A 1 95 ? 1.446 0.441 8.985 1.00 98.00 95 TYR A C 1
ATOM 695 O O . TYR A 1 95 ? 1.994 0.179 7.913 1.00 98.00 95 TYR A O 1
ATOM 703 N N . LEU A 1 96 ? 0.445 1.315 9.072 1.00 98.19 96 LEU A N 1
ATOM 704 C CA . LEU A 1 96 ? -0.121 1.970 7.894 1.00 98.19 96 LEU A CA 1
ATOM 705 C C . LEU A 1 96 ? 0.861 2.937 7.220 1.00 98.19 96 LEU A C 1
ATOM 707 O O . LEU A 1 96 ? 0.926 2.972 5.991 1.00 98.19 96 LEU A O 1
ATOM 711 N N . GLU A 1 97 ? 1.668 3.669 7.990 1.00 98.31 97 GLU A N 1
ATOM 712 C CA . GLU A 1 97 ? 2.724 4.522 7.424 1.00 98.31 97 GLU A CA 1
ATOM 713 C C . GLU A 1 97 ? 3.809 3.700 6.715 1.00 98.31 97 GLU A C 1
ATOM 715 O O . GLU A 1 97 ? 4.258 4.087 5.635 1.00 98.31 97 GLU A O 1
ATOM 720 N N . ARG A 1 98 ? 4.183 2.527 7.250 1.00 98.38 98 ARG A N 1
ATOM 721 C CA . ARG A 1 98 ? 5.112 1.611 6.563 1.00 98.38 98 ARG A CA 1
ATOM 722 C C . ARG A 1 98 ? 4.540 1.104 5.242 1.00 98.38 98 ARG A C 1
ATOM 724 O O . ARG A 1 98 ? 5.245 1.121 4.234 1.00 98.38 98 ARG A O 1
ATOM 731 N N . LEU A 1 99 ? 3.270 0.688 5.223 1.00 98.56 99 LEU A N 1
ATOM 732 C CA . LEU A 1 99 ? 2.602 0.280 3.981 1.00 98.56 99 LEU A CA 1
ATOM 733 C C . LEU A 1 99 ? 2.599 1.408 2.950 1.00 98.56 99 LEU A C 1
ATOM 735 O O . LEU A 1 99 ? 2.869 1.167 1.776 1.00 98.56 99 LEU A O 1
ATOM 739 N N . LYS A 1 100 ? 2.342 2.642 3.386 1.00 98.62 100 LYS A N 1
ATOM 740 C CA . LYS A 1 100 ? 2.389 3.822 2.523 1.00 98.62 100 LYS A CA 1
ATOM 741 C C . LYS A 1 100 ? 3.783 4.077 1.967 1.00 98.62 100 LYS A C 1
ATOM 743 O O . LYS A 1 100 ? 3.916 4.278 0.763 1.00 98.62 100 LYS A O 1
ATOM 748 N N . GLU A 1 101 ? 4.822 4.035 2.792 1.00 98.56 101 GLU A N 1
ATOM 749 C CA . GLU A 1 101 ? 6.198 4.212 2.318 1.00 98.56 101 GLU A CA 1
ATOM 750 C C . GLU A 1 101 ? 6.567 3.168 1.252 1.00 98.56 101 GLU A C 1
ATOM 752 O O . GLU A 1 101 ? 7.107 3.512 0.198 1.00 98.56 101 GLU A O 1
ATOM 757 N N . LEU A 1 102 ? 6.241 1.899 1.500 1.00 98.62 102 LEU A N 1
ATOM 758 C CA . LEU A 1 102 ? 6.490 0.806 0.562 1.00 98.62 102 LEU A CA 1
ATOM 759 C C . LEU A 1 102 ? 5.673 0.961 -0.729 1.00 98.62 102 LEU A C 1
ATOM 761 O O . LEU A 1 102 ? 6.217 0.775 -1.815 1.00 98.62 102 LEU A O 1
ATOM 765 N N . ALA A 1 103 ? 4.412 1.384 -0.633 1.00 98.50 103 ALA A N 1
ATOM 766 C CA . ALA A 1 103 ? 3.558 1.667 -1.785 1.00 98.50 103 ALA A CA 1
ATOM 767 C C . ALA A 1 103 ? 4.148 2.747 -2.702 1.00 98.50 103 ALA A C 1
ATOM 769 O O . ALA A 1 103 ? 4.161 2.574 -3.917 1.00 98.50 103 ALA A O 1
ATOM 770 N N . PHE A 1 104 ? 4.686 3.833 -2.138 1.00 98.44 104 PHE A N 1
ATOM 771 C CA . PHE A 1 104 ? 5.338 4.890 -2.920 1.00 98.44 104 PHE A CA 1
ATOM 772 C C . PHE A 1 104 ? 6.636 4.435 -3.596 1.00 98.44 104 PHE A C 1
ATOM 774 O O . PHE A 1 104 ? 6.991 4.970 -4.645 1.00 98.44 104 PHE A O 1
ATOM 781 N N . LYS A 1 105 ? 7.349 3.469 -3.007 1.00 98.06 105 LYS A N 1
ATOM 782 C CA . LYS A 1 105 ? 8.551 2.876 -3.614 1.00 98.06 105 LYS A CA 1
ATOM 783 C C . LYS A 1 105 ? 8.214 1.869 -4.715 1.00 98.06 105 LYS A C 1
ATOM 785 O O . LYS A 1 105 ? 8.975 1.767 -5.671 1.00 98.06 105 LYS A O 1
ATOM 790 N N . SER A 1 106 ? 7.110 1.141 -4.562 1.00 98.00 106 SER A N 1
ATOM 791 C CA . SER A 1 106 ? 6.611 0.176 -5.544 1.00 98.00 106 SER A CA 1
ATOM 792 C C . SER A 1 106 ? 6.014 0.889 -6.759 1.00 98.00 106 SER A C 1
ATOM 794 O O . SER A 1 106 ? 6.556 0.793 -7.857 1.00 98.00 106 SER A O 1
ATOM 796 N N . ASP A 1 107 ? 4.948 1.666 -6.563 1.00 97.88 107 ASP A N 1
ATOM 797 C CA . ASP A 1 107 ? 4.261 2.390 -7.631 1.00 97.88 107 ASP A CA 1
ATOM 798 C C . ASP A 1 107 ? 3.696 3.715 -7.083 1.00 97.88 107 ASP A C 1
ATOM 800 O O . ASP A 1 107 ? 2.577 3.771 -6.549 1.00 97.88 107 ASP A O 1
ATOM 804 N N . PRO A 1 108 ? 4.452 4.820 -7.217 1.00 97.31 108 PRO A N 1
ATOM 805 C CA . PRO A 1 108 ? 4.039 6.115 -6.690 1.00 97.31 108 PRO A CA 1
ATOM 806 C C . PRO A 1 108 ? 2.813 6.693 -7.405 1.00 97.31 108 PRO A C 1
ATOM 808 O O . PRO A 1 108 ? 2.158 7.575 -6.850 1.00 97.31 108 PRO A O 1
ATOM 811 N N . VAL A 1 109 ? 2.494 6.229 -8.618 1.00 96.81 109 VAL A N 1
ATOM 812 C CA . VAL A 1 109 ? 1.396 6.770 -9.427 1.00 96.81 109 VAL A CA 1
ATOM 813 C C . VAL A 1 109 ? 0.080 6.087 -9.073 1.00 96.81 109 VAL A C 1
ATOM 815 O O . VAL A 1 109 ? -0.926 6.772 -8.889 1.00 96.81 109 VAL A O 1
ATOM 818 N N . ARG A 1 110 ? 0.067 4.753 -8.955 1.00 95.44 110 ARG A N 1
ATOM 819 C CA . ARG A 1 110 ? -1.160 3.986 -8.676 1.00 95.44 110 ARG A CA 1
ATOM 820 C C . ARG A 1 110 ? -1.368 3.744 -7.186 1.00 95.44 110 ARG A C 1
ATOM 822 O O . ARG A 1 110 ? -2.467 3.980 -6.687 1.00 95.44 110 ARG A O 1
ATOM 829 N N . LEU A 1 111 ? -0.336 3.296 -6.469 1.00 98.38 111 LEU A N 1
ATOM 830 C CA . LEU A 1 111 ? -0.466 2.906 -5.062 1.00 98.38 111 LEU A CA 1
ATOM 831 C C . LEU A 1 111 ? -0.311 4.090 -4.109 1.00 98.38 111 LEU A C 1
ATOM 833 O O . LEU A 1 111 ? -1.012 4.145 -3.101 1.00 98.38 111 LEU A O 1
ATOM 837 N N . GLY A 1 112 ? 0.545 5.061 -4.436 1.00 97.88 112 GLY A N 1
ATOM 838 C CA . GLY A 1 112 ? 0.784 6.246 -3.603 1.00 97.88 112 GLY A CA 1
ATOM 839 C C . GLY A 1 112 ? -0.498 6.990 -3.181 1.00 97.88 112 GLY A C 1
ATOM 840 O O . GLY A 1 112 ? -0.745 7.151 -1.981 1.00 97.88 112 GLY A O 1
ATOM 841 N N . PRO A 1 113 ? -1.374 7.398 -4.122 1.00 98.19 113 PRO A N 1
ATOM 842 C CA . PRO A 1 113 ? -2.633 8.068 -3.789 1.00 98.19 113 PRO A CA 1
ATOM 843 C C . PRO A 1 113 ? -3.604 7.200 -2.976 1.00 98.19 113 PRO A C 1
ATOM 845 O O . PRO A 1 113 ? -4.329 7.717 -2.125 1.00 98.19 113 PRO A O 1
ATOM 848 N N . LEU A 1 114 ? -3.637 5.885 -3.219 1.00 98.00 114 LEU A N 1
ATOM 849 C CA . LEU A 1 114 ? -4.467 4.953 -2.449 1.00 98.00 114 LEU A CA 1
ATOM 850 C C . LEU A 1 114 ? -3.976 4.837 -1.009 1.00 98.00 114 LEU A C 1
ATOM 852 O O . LEU A 1 114 ? -4.773 4.967 -0.081 1.00 98.00 114 LEU A O 1
ATOM 856 N N . ALA A 1 115 ? -2.668 4.669 -0.824 1.00 98.19 115 ALA A N 1
ATOM 857 C CA . ALA A 1 115 ? -2.062 4.566 0.491 1.00 98.19 115 ALA A CA 1
ATOM 858 C C . ALA A 1 115 ? -2.228 5.853 1.309 1.00 98.19 115 ALA A C 1
ATOM 860 O O . ALA A 1 115 ? -2.548 5.784 2.493 1.00 98.19 115 ALA A O 1
ATOM 861 N N . ASN A 1 116 ? -2.086 7.027 0.682 1.00 98.38 116 ASN A N 1
ATOM 862 C CA . ASN A 1 116 ? -2.357 8.303 1.346 1.00 98.38 116 ASN A CA 1
ATOM 863 C C . ASN A 1 116 ? -3.796 8.378 1.856 1.00 98.38 116 ASN A C 1
ATOM 865 O O . ASN A 1 116 ? -4.004 8.618 3.041 1.00 98.38 116 ASN A O 1
ATOM 869 N N . ARG A 1 117 ? -4.786 8.100 0.998 1.00 97.50 117 ARG A N 1
ATOM 870 C CA . ARG A 1 117 ? -6.201 8.116 1.403 1.00 97.50 117 ARG A CA 1
ATOM 871 C C . ARG A 1 117 ? -6.495 7.101 2.508 1.00 97.50 117 ARG A C 1
ATOM 873 O O . ARG A 1 117 ? -7.226 7.411 3.442 1.00 97.50 117 ARG A O 1
ATOM 880 N N . MET A 1 118 ? -5.915 5.906 2.421 1.00 96.88 118 MET A N 1
ATOM 881 C CA . MET A 1 118 ? -6.035 4.870 3.449 1.00 96.88 118 MET A CA 1
ATOM 882 C C . MET A 1 118 ? -5.518 5.363 4.808 1.00 96.88 118 MET A C 1
ATOM 884 O O . MET A 1 118 ? -6.206 5.203 5.814 1.00 96.88 118 MET A O 1
ATOM 888 N N . VAL A 1 119 ? -4.339 5.988 4.841 1.00 97.56 119 VAL A N 1
ATOM 889 C CA . VAL A 1 119 ? -3.748 6.552 6.065 1.00 97.56 119 VAL A CA 1
ATOM 890 C C . VAL A 1 119 ? -4.567 7.735 6.586 1.00 97.56 119 VAL A C 1
ATOM 892 O O . VAL A 1 119 ? -4.873 7.789 7.770 1.00 97.56 119 VAL A O 1
ATOM 895 N N . GLU A 1 120 ? -4.988 8.659 5.723 1.00 96.88 120 GLU A N 1
ATOM 896 C CA . GLU A 1 120 ? -5.814 9.815 6.110 1.00 96.88 120 GLU A CA 1
ATOM 897 C C . GLU A 1 120 ? -7.142 9.399 6.757 1.00 96.88 120 GLU A C 1
ATOM 899 O O . GLU A 1 120 ? -7.658 10.080 7.646 1.00 96.88 120 GLU A O 1
ATOM 904 N N . LYS A 1 121 ? -7.703 8.268 6.319 1.00 96.12 121 LYS A N 1
ATOM 905 C CA . LYS A 1 121 ? -8.980 7.732 6.801 1.00 96.12 121 LYS A CA 1
ATOM 906 C C . LYS A 1 121 ? -8.835 6.676 7.896 1.00 96.12 121 LYS A C 1
ATOM 908 O O . LYS A 1 121 ? -9.850 6.150 8.343 1.00 96.12 121 LYS A O 1
ATOM 913 N N . SER A 1 122 ? -7.623 6.384 8.370 1.00 96.19 122 SER A N 1
ATOM 914 C CA . SER A 1 122 ? -7.380 5.333 9.370 1.00 96.19 122 SER A CA 1
ATOM 915 C C . SER A 1 122 ? -7.919 5.670 10.759 1.00 96.19 122 SER A C 1
ATOM 917 O O . SER A 1 122 ? -8.376 4.783 11.478 1.00 96.19 122 SER A O 1
ATOM 919 N N . GLY A 1 123 ? -7.892 6.951 11.137 1.00 95.12 123 GLY A N 1
ATOM 920 C CA . GLY A 1 123 ? -8.128 7.399 12.511 1.00 95.12 123 GLY A CA 1
ATOM 921 C C . GLY A 1 123 ? -9.412 6.855 13.150 1.00 95.12 123 GLY A C 1
ATOM 922 O O . GLY A 1 123 ? -9.345 6.326 14.261 1.00 95.12 123 GLY A O 1
ATOM 923 N N . PRO A 1 124 ? -10.581 6.940 12.489 1.00 94.62 124 PRO A N 1
ATOM 924 C CA . PRO A 1 124 ? -11.811 6.398 13.051 1.00 94.62 124 PRO A CA 1
ATOM 925 C C . PRO A 1 124 ? -11.798 4.872 13.220 1.00 94.62 124 PRO A C 1
ATOM 927 O O . PRO A 1 124 ? -12.340 4.379 14.203 1.00 94.62 124 PRO A O 1
ATOM 930 N N . TYR A 1 125 ? -11.146 4.124 12.322 1.00 94.94 125 TYR A N 1
ATOM 931 C CA . TYR A 1 125 ? -10.984 2.674 12.471 1.00 94.94 125 TYR A CA 1
ATOM 932 C C . TYR A 1 125 ? -10.059 2.316 13.635 1.00 94.94 125 TYR A C 1
ATOM 934 O O . TYR A 1 125 ? -10.408 1.467 14.451 1.00 94.94 125 TYR A O 1
ATOM 942 N N . LEU A 1 126 ? -8.910 2.989 13.748 1.00 94.81 126 LEU A N 1
ATOM 943 C CA . LEU A 1 126 ? -7.958 2.736 14.830 1.00 94.81 126 LEU A CA 1
ATOM 944 C C . LEU A 1 126 ? -8.587 3.022 16.198 1.00 94.81 126 LEU A C 1
ATOM 946 O O . LEU A 1 126 ? -8.525 2.177 17.081 1.00 94.81 126 LEU A O 1
ATOM 950 N N . LYS A 1 127 ? -9.294 4.151 16.339 1.00 93.31 127 LYS A N 1
ATOM 951 C CA . LYS A 1 127 ? -10.050 4.480 17.561 1.00 93.31 127 LYS A CA 1
ATOM 952 C C . LYS A 1 127 ? -11.181 3.498 17.836 1.00 93.31 127 LYS A C 1
ATOM 954 O O . LYS A 1 127 ? -11.424 3.158 18.987 1.00 93.31 127 LYS A O 1
ATOM 959 N N . TRP A 1 128 ? -11.898 3.071 16.793 1.00 93.69 128 TRP A N 1
ATOM 960 C CA . TRP A 1 128 ? -12.947 2.069 16.943 1.00 93.69 128 TRP A CA 1
ATOM 961 C C . TRP A 1 128 ? -12.375 0.774 17.510 1.00 93.69 128 TRP A C 1
ATOM 963 O O . TRP A 1 128 ? -13.011 0.192 18.374 1.00 93.69 128 TRP A O 1
ATOM 973 N N . ARG A 1 129 ? -11.196 0.345 17.059 1.00 91.69 129 ARG A N 1
ATOM 974 C CA . ARG A 1 129 ? -10.598 -0.921 17.478 1.00 91.69 129 ARG A CA 1
ATOM 975 C C . ARG A 1 129 ? -9.876 -0.856 18.828 1.00 91.69 129 ARG A C 1
ATOM 977 O O . ARG A 1 129 ? -9.853 -1.856 19.526 1.00 91.69 129 ARG A O 1
ATOM 984 N N . ASP A 1 130 ? -9.322 0.303 19.175 1.00 91.50 130 ASP A N 1
ATOM 985 C CA . ASP A 1 130 ? -8.692 0.580 20.477 1.00 91.50 130 ASP A CA 1
ATOM 986 C C . ASP A 1 130 ? -9.720 0.713 21.617 1.00 91.50 130 ASP A C 1
ATOM 988 O O . ASP A 1 130 ? -9.405 0.558 22.793 1.00 91.50 130 ASP A O 1
ATOM 992 N N . LYS A 1 131 ? -10.985 0.992 21.280 1.00 91.06 131 LYS A N 1
ATOM 993 C CA . LYS A 1 131 ? -12.059 1.124 22.264 1.00 91.06 131 LYS A CA 1
ATOM 994 C C . LYS A 1 131 ? -12.506 -0.242 22.798 1.00 91.06 131 LYS A C 1
ATOM 996 O O . LYS A 1 131 ? -12.905 -1.121 22.038 1.00 91.06 131 LYS A O 1
ATOM 1001 N N . ASP A 1 132 ? -12.616 -0.335 24.120 1.00 91.62 132 ASP A N 1
ATOM 1002 C CA . ASP A 1 132 ? -13.326 -1.423 24.790 1.00 91.62 132 ASP A CA 1
ATOM 1003 C C . ASP A 1 132 ? -14.848 -1.252 24.668 1.00 91.62 132 ASP A C 1
ATOM 1005 O O . ASP A 1 132 ? -15.423 -0.228 25.056 1.00 91.62 132 ASP A O 1
ATOM 1009 N N . TYR A 1 133 ? -15.525 -2.279 24.154 1.00 92.06 133 TYR A N 1
ATOM 1010 C CA . TYR A 1 133 ? -16.986 -2.328 24.075 1.00 92.06 133 TYR A CA 1
ATOM 1011 C C . TYR A 1 133 ? -17.548 -3.316 25.080 1.00 92.06 133 TYR A C 1
ATOM 1013 O O . TYR A 1 133 ? -17.017 -4.409 25.268 1.00 92.06 133 TYR A O 1
ATOM 1021 N N . THR A 1 134 ? -18.697 -2.974 25.658 1.00 94.25 134 THR A N 1
ATOM 1022 C CA . THR A 1 134 ? -19.368 -3.877 26.604 1.00 94.25 134 THR A CA 1
ATOM 1023 C C . THR A 1 134 ? -20.048 -5.039 25.873 1.00 94.25 134 THR A C 1
ATOM 1025 O O . THR A 1 134 ? -20.200 -6.127 26.422 1.00 94.25 134 THR A O 1
ATOM 1028 N N . THR A 1 135 ? -20.473 -4.821 24.621 1.00 95.12 135 THR A N 1
ATOM 1029 C CA . THR A 1 135 ? -21.164 -5.825 23.796 1.00 95.12 135 THR A CA 1
ATOM 1030 C C . THR A 1 135 ? -20.726 -5.757 22.333 1.00 95.12 135 THR A C 1
ATOM 1032 O O . THR A 1 135 ? -20.376 -4.692 21.820 1.00 95.12 135 THR A O 1
ATOM 1035 N N . ALA A 1 136 ? -20.829 -6.884 21.621 1.00 91.88 136 ALA A N 1
ATOM 1036 C CA . ALA A 1 136 ? -20.561 -6.941 20.182 1.00 91.88 136 ALA A CA 1
ATOM 1037 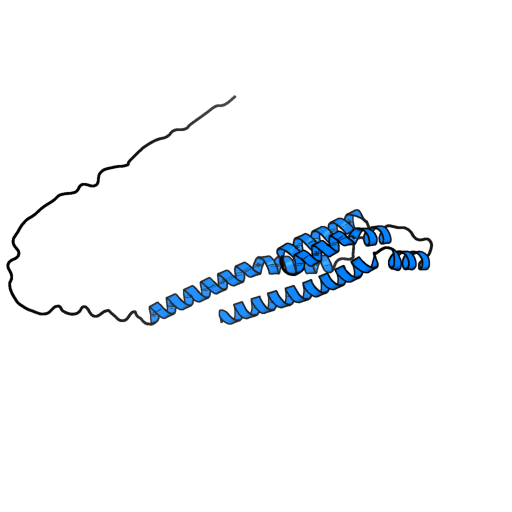C C . ALA A 1 136 ? -21.523 -6.055 19.361 1.00 91.88 136 ALA A C 1
ATOM 1039 O O . ALA A 1 136 ? -21.140 -5.485 18.341 1.00 91.88 136 ALA A O 1
ATOM 1040 N N . GLU A 1 137 ? -22.766 -5.895 19.816 1.00 94.31 137 GLU A N 1
ATOM 1041 C CA . GLU A 1 137 ? -23.777 -5.049 19.170 1.00 94.31 137 GLU A CA 1
ATOM 1042 C C . GLU A 1 137 ? -23.455 -3.555 19.296 1.00 94.31 137 GLU A C 1
ATOM 1044 O O . GLU A 1 137 ? -23.760 -2.766 18.400 1.00 94.31 137 GLU A O 1
ATOM 1049 N N . GLU A 1 138 ? -22.831 -3.139 20.400 1.00 92.75 138 GLU A N 1
ATOM 1050 C CA . GLU A 1 138 ? -22.281 -1.790 20.537 1.00 92.75 138 GLU A CA 1
ATOM 1051 C C . GLU A 1 138 ? -21.128 -1.575 19.550 1.00 92.75 138 GLU A C 1
ATOM 1053 O O . GLU A 1 138 ? -21.180 -0.629 18.762 1.00 92.75 138 GLU A O 1
ATOM 1058 N N . ALA A 1 139 ? -20.161 -2.498 19.515 1.00 92.00 139 ALA A N 1
ATOM 1059 C CA . ALA A 1 139 ? -19.021 -2.433 18.601 1.00 92.00 139 ALA A CA 1
ATOM 1060 C C . ALA A 1 139 ? -19.461 -2.358 17.129 1.00 92.00 139 ALA A C 1
ATOM 1062 O O . ALA A 1 139 ? -18.952 -1.534 16.368 1.00 92.00 139 ALA A O 1
ATOM 1063 N N . ALA A 1 140 ? -20.444 -3.170 16.728 1.00 92.00 140 ALA A N 1
ATOM 1064 C CA . ALA A 1 140 ? -20.969 -3.190 15.365 1.00 92.00 140 ALA A CA 1
ATOM 1065 C C . ALA A 1 140 ? -21.698 -1.888 14.987 1.00 92.00 140 ALA A C 1
ATOM 1067 O O . ALA A 1 140 ? -21.566 -1.404 13.859 1.00 92.00 140 ALA A O 1
ATOM 1068 N N . ARG A 1 141 ? -22.457 -1.293 15.919 1.00 92.06 141 ARG A N 1
ATOM 1069 C CA . ARG A 1 141 ? -23.135 -0.006 15.686 1.00 92.06 141 ARG A CA 1
ATOM 1070 C C . ARG A 1 141 ? -22.138 1.134 15.515 1.00 92.06 141 ARG A C 1
ATOM 1072 O O . ARG A 1 141 ? -22.311 1.942 14.601 1.00 92.06 141 ARG A O 1
ATOM 1079 N N . GLU A 1 142 ? -21.107 1.179 16.352 1.00 92.00 142 GLU A N 1
ATOM 1080 C CA . GLU A 1 142 ? -20.035 2.174 16.255 1.00 92.00 142 GLU A CA 1
ATOM 1081 C C . GLU A 1 142 ? -19.212 1.985 14.976 1.00 92.00 142 GLU A C 1
ATOM 1083 O O . GLU A 1 142 ? -18.968 2.955 14.266 1.00 92.00 142 GLU A O 1
ATOM 1088 N N . TYR A 1 143 ? -18.903 0.746 14.579 1.00 90.81 143 TYR A N 1
ATOM 1089 C CA . TYR A 1 143 ? -18.244 0.461 13.298 1.00 90.81 143 TYR A CA 1
ATOM 1090 C C . TYR A 1 143 ? -19.034 1.011 12.098 1.00 90.81 143 TYR A C 1
ATOM 1092 O O . TYR A 1 143 ? -18.476 1.640 11.194 1.00 90.81 143 TYR A O 1
ATOM 1100 N N . ALA A 1 144 ? -20.352 0.783 12.091 1.00 88.19 144 ALA A N 1
ATOM 1101 C CA . ALA A 1 144 ? -21.228 1.164 10.987 1.00 88.19 144 ALA A CA 1
ATOM 1102 C C . ALA A 1 144 ? -21.436 2.682 10.869 1.00 88.19 144 ALA A C 1
ATOM 1104 O O . ALA A 1 144 ? -21.654 3.176 9.763 1.00 88.19 144 ALA A O 1
ATOM 1105 N N . ARG A 1 145 ? -21.393 3.416 11.988 1.00 87.75 145 ARG A N 1
ATOM 1106 C CA . ARG A 1 145 ? -21.649 4.868 12.032 1.00 87.75 145 ARG A CA 1
ATOM 1107 C C . ARG A 1 145 ? -20.378 5.711 12.087 1.00 87.75 145 ARG A C 1
ATOM 1109 O O . ARG A 1 145 ? -20.381 6.835 11.602 1.00 87.75 145 ARG A O 1
ATOM 1116 N N . GLY A 1 146 ? -19.308 5.177 12.663 1.00 78.31 146 GLY A N 1
ATOM 1117 C CA . GLY A 1 146 ? -18.102 5.907 13.042 1.00 78.31 146 GLY A CA 1
ATOM 1118 C C . GLY A 1 146 ? -17.024 5.990 11.966 1.00 78.31 146 GLY A C 1
ATOM 1119 O O . GLY A 1 146 ? -15.889 6.285 12.296 1.00 78.31 146 GLY A O 1
ATOM 1120 N N . GLY A 1 147 ? -17.316 5.696 10.695 1.00 83.44 147 GLY A N 1
ATOM 1121 C CA . GLY A 1 147 ? -16.337 5.811 9.600 1.00 83.44 147 GLY A CA 1
ATOM 1122 C C . GLY A 1 147 ? -15.285 4.693 9.528 1.00 83.44 147 GLY A C 1
ATOM 1123 O O . GLY A 1 147 ? -14.574 4.599 8.532 1.00 83.44 147 GLY A O 1
ATOM 1124 N N . ALA A 1 148 ? -15.233 3.779 10.504 1.00 91.00 148 ALA A N 1
ATOM 1125 C CA . ALA A 1 148 ? -14.345 2.609 10.490 1.00 91.00 148 ALA A CA 1
ATOM 1126 C C . ALA A 1 148 ? -14.553 1.716 9.248 1.00 91.00 148 ALA A C 1
ATOM 1128 O O . ALA A 1 148 ? -13.608 1.149 8.699 1.00 91.00 148 ALA A O 1
ATOM 1129 N N . ARG A 1 149 ? -15.794 1.652 8.749 1.00 90.81 149 ARG A N 1
ATOM 1130 C CA . ARG A 1 149 ? -16.135 0.964 7.499 1.00 90.81 149 ARG A CA 1
ATOM 1131 C C . ARG A 1 149 ? -15.483 1.580 6.257 1.00 90.81 149 ARG A C 1
ATOM 1133 O O . ARG A 1 149 ? -15.131 0.845 5.340 1.00 90.81 149 ARG A O 1
ATOM 1140 N N . GLU A 1 150 ? -15.336 2.904 6.206 1.00 92.94 150 GLU A N 1
ATOM 1141 C CA . GLU A 1 150 ? -14.709 3.591 5.067 1.00 92.94 150 GLU A CA 1
ATOM 1142 C C . GLU A 1 150 ? -13.247 3.160 4.928 1.00 92.94 150 GLU A C 1
ATOM 1144 O O . GLU A 1 150 ? -12.821 2.762 3.845 1.00 92.94 150 GLU A O 1
ATOM 1149 N N . PHE A 1 151 ? -12.514 3.142 6.044 1.00 95.19 151 PHE A N 1
ATOM 1150 C CA . PHE A 1 151 ? -11.146 2.637 6.082 1.00 95.19 151 PHE A CA 1
ATOM 1151 C C . PHE A 1 151 ? -11.055 1.181 5.620 1.00 95.19 151 PHE A C 1
ATOM 1153 O O . PHE A 1 151 ? -10.218 0.871 4.781 1.00 95.19 151 PHE A O 1
ATOM 1160 N N . GLN A 1 152 ? -11.920 0.290 6.117 1.00 93.06 152 GLN A N 1
ATOM 1161 C CA . GLN A 1 152 ? -11.869 -1.127 5.740 1.00 93.06 152 GLN A CA 1
ATOM 1162 C C . GLN A 1 152 ? -12.022 -1.322 4.225 1.00 93.06 152 GLN A C 1
ATOM 1164 O O . GLN A 1 152 ? -11.323 -2.139 3.623 1.00 93.06 152 GLN A O 1
ATOM 1169 N N . ASN A 1 153 ? -12.918 -0.549 3.603 1.00 95.12 153 ASN A N 1
ATOM 1170 C CA . ASN A 1 153 ? -13.106 -0.567 2.157 1.00 95.12 153 ASN A CA 1
ATOM 1171 C C . ASN A 1 153 ? -11.841 -0.084 1.431 1.00 95.12 153 ASN A C 1
ATOM 1173 O O . ASN A 1 153 ? -11.380 -0.759 0.514 1.00 95.12 153 ASN A O 1
ATOM 1177 N N . LEU A 1 154 ? -11.253 1.036 1.871 1.00 96.88 154 LEU A N 1
ATOM 1178 C CA . LEU A 1 154 ? -10.011 1.577 1.304 1.00 96.88 154 LEU A CA 1
ATOM 1179 C C . LEU A 1 154 ? -8.829 0.619 1.474 1.00 96.88 154 LEU A C 1
ATOM 1181 O O . LEU A 1 154 ? -8.033 0.464 0.555 1.00 96.88 154 LEU A O 1
ATOM 1185 N N . PHE A 1 155 ? -8.728 -0.055 2.618 1.00 97.06 155 PHE A N 1
ATOM 1186 C CA . PHE A 1 155 ? -7.699 -1.058 2.877 1.00 97.06 155 PHE A CA 1
ATOM 1187 C C . PHE A 1 155 ? -7.849 -2.258 1.932 1.00 97.06 155 PHE A C 1
ATOM 1189 O O . PHE A 1 155 ? -6.870 -2.733 1.361 1.00 97.06 155 PHE A O 1
ATOM 1196 N N . SER A 1 156 ? -9.081 -2.721 1.694 1.00 96.62 156 SER A N 1
ATOM 1197 C CA . SER A 1 156 ? -9.343 -3.778 0.712 1.00 96.62 156 SER A CA 1
ATOM 1198 C C . SER A 1 156 ? -9.038 -3.337 -0.722 1.00 96.62 156 SER A C 1
ATOM 1200 O O . SER A 1 156 ? -8.499 -4.128 -1.494 1.00 96.62 156 SER A O 1
ATOM 1202 N N . GLU A 1 157 ? -9.387 -2.103 -1.094 1.00 97.81 157 GLU A N 1
ATOM 1203 C CA . GLU A 1 157 ? -9.069 -1.524 -2.405 1.00 97.81 157 GLU A CA 1
ATOM 1204 C C . GLU A 1 157 ? -7.553 -1.435 -2.607 1.00 97.81 157 GLU A C 1
ATOM 1206 O O . GLU A 1 157 ? -7.040 -1.879 -3.633 1.00 97.81 157 GLU A O 1
ATOM 1211 N N . PHE A 1 158 ? -6.836 -0.943 -1.595 1.00 98.44 158 PHE A N 1
ATOM 1212 C CA . PHE A 1 158 ? -5.382 -0.882 -1.577 1.00 98.44 158 PHE A CA 1
ATOM 1213 C C . PHE A 1 158 ? -4.758 -2.270 -1.762 1.00 98.44 158 PHE A C 1
ATOM 1215 O O . PHE A 1 158 ? -3.939 -2.442 -2.659 1.00 98.44 158 PHE A O 1
ATOM 1222 N N . ASN A 1 159 ? -5.195 -3.283 -1.008 1.00 97.56 159 ASN A N 1
ATOM 1223 C CA . ASN A 1 159 ? -4.667 -4.647 -1.134 1.00 97.56 159 ASN A CA 1
ATOM 1224 C C . ASN A 1 159 ? -4.856 -5.225 -2.541 1.00 97.56 159 ASN A C 1
ATOM 1226 O O . ASN A 1 159 ? -3.938 -5.828 -3.095 1.00 97.56 159 ASN A O 1
ATOM 1230 N N . ASN A 1 160 ? -6.027 -5.015 -3.142 1.00 98.06 160 ASN A N 1
ATOM 1231 C CA . ASN A 1 160 ? -6.286 -5.463 -4.509 1.00 98.06 160 ASN A CA 1
ATOM 1232 C C . ASN A 1 160 ? -5.381 -4.745 -5.517 1.00 98.06 160 ASN A C 1
ATOM 1234 O O . ASN A 1 160 ? -4.843 -5.386 -6.421 1.00 98.06 160 ASN A O 1
ATOM 1238 N N . ALA A 1 161 ? -5.182 -3.436 -5.349 1.00 98.38 161 ALA A N 1
ATOM 1239 C CA . ALA A 1 161 ? -4.285 -2.660 -6.195 1.00 98.38 161 ALA A CA 1
ATOM 1240 C C . ALA A 1 161 ? -2.831 -3.134 -6.062 1.00 98.38 161 ALA A C 1
ATOM 1242 O O . ALA A 1 161 ? -2.159 -3.290 -7.075 1.00 98.38 161 ALA A O 1
ATOM 1243 N N . VAL A 1 162 ? -2.369 -3.446 -4.845 1.00 98.38 162 VAL A N 1
ATOM 1244 C CA . VAL A 1 162 ? -1.032 -4.012 -4.607 1.00 98.38 162 VAL A CA 1
ATOM 1245 C C . VAL A 1 162 ? -0.837 -5.303 -5.392 1.00 98.38 162 VAL A C 1
ATOM 1247 O O . VAL A 1 162 ? 0.148 -5.437 -6.113 1.00 98.38 162 VAL A O 1
ATOM 1250 N N . LEU A 1 163 ? -1.786 -6.238 -5.309 1.00 98.25 163 LEU A N 1
ATOM 1251 C CA . LEU A 1 163 ? -1.696 -7.502 -6.043 1.00 98.25 163 LEU A CA 1
ATOM 1252 C C . LEU A 1 163 ? -1.645 -7.281 -7.562 1.00 98.25 163 LEU A C 1
ATOM 1254 O O . LEU A 1 163 ? -0.876 -7.945 -8.252 1.00 98.25 163 LEU A O 1
ATOM 1258 N N . GLN A 1 164 ? -2.419 -6.328 -8.085 1.00 98.19 164 GLN A N 1
ATOM 1259 C CA . GLN A 1 164 ? -2.390 -5.976 -9.507 1.00 98.19 164 GLN A CA 1
ATOM 1260 C C . GLN A 1 164 ? -1.063 -5.336 -9.932 1.00 98.19 164 GLN A C 1
ATOM 1262 O O . GLN A 1 164 ? -0.555 -5.651 -11.010 1.00 98.19 164 GLN A O 1
ATOM 1267 N N . THR A 1 165 ? -0.492 -4.456 -9.107 1.00 98.25 165 THR A N 1
ATOM 1268 C CA . THR A 1 165 ? 0.819 -3.843 -9.358 1.00 98.25 165 THR A CA 1
ATOM 1269 C C . THR A 1 165 ? 1.914 -4.903 -9.395 1.00 98.25 165 THR A C 1
ATOM 1271 O O . THR A 1 165 ? 2.686 -4.929 -10.349 1.00 98.25 165 THR A O 1
ATOM 1274 N N . VAL A 1 166 ? 1.918 -5.840 -8.442 1.00 98.12 166 VAL A N 1
ATOM 1275 C CA . VAL A 1 166 ? 2.876 -6.956 -8.416 1.00 98.12 166 VAL A CA 1
ATOM 1276 C C . VAL A 1 166 ? 2.792 -7.771 -9.706 1.00 98.12 166 VAL A C 1
ATOM 1278 O O . VAL A 1 166 ? 3.816 -8.035 -10.328 1.00 98.12 166 VAL A O 1
ATOM 1281 N N . VAL A 1 167 ? 1.583 -8.149 -10.137 1.00 98.12 167 VAL A N 1
ATOM 1282 C CA . VAL A 1 167 ? 1.390 -8.875 -11.405 1.00 98.12 167 VAL A CA 1
ATOM 1283 C C . VAL A 1 167 ? 1.936 -8.061 -12.578 1.00 98.12 167 VAL A C 1
ATOM 1285 O O . VAL A 1 167 ? 2.713 -8.583 -13.364 1.00 98.12 167 VAL A O 1
ATOM 1288 N N . THR A 1 168 ? 1.629 -6.763 -12.633 1.00 97.44 168 THR A N 1
ATOM 1289 C CA . THR A 1 168 ? 2.111 -5.870 -13.700 1.00 97.44 168 THR A CA 1
ATOM 1290 C C . THR A 1 168 ? 3.641 -5.811 -13.756 1.00 97.44 168 THR A C 1
ATOM 1292 O O . THR A 1 168 ? 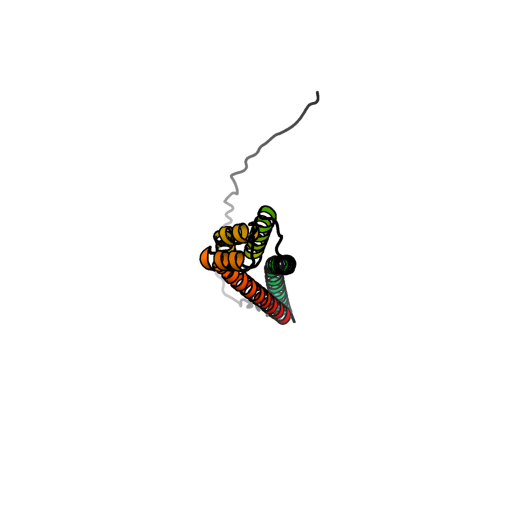4.223 -5.852 -14.839 1.00 97.44 168 THR A O 1
ATOM 1295 N N . HIS A 1 169 ? 4.318 -5.722 -12.609 1.00 96.62 169 HIS A N 1
ATOM 1296 C CA . HIS A 1 169 ? 5.781 -5.707 -12.563 1.00 96.62 169 HIS A CA 1
ATOM 1297 C C . HIS A 1 169 ? 6.399 -7.067 -12.904 1.00 96.62 169 HIS A C 1
ATOM 1299 O O . HIS A 1 169 ? 7.462 -7.105 -13.524 1.00 96.62 169 HIS A O 1
ATOM 1305 N N . LEU A 1 170 ? 5.750 -8.176 -12.535 1.00 97.00 170 LEU A N 1
ATOM 1306 C CA . LEU A 1 170 ? 6.185 -9.519 -12.922 1.00 97.00 170 LEU A CA 1
ATOM 1307 C C . LEU A 1 170 ? 6.032 -9.752 -14.427 1.00 97.00 170 LEU A C 1
ATOM 1309 O O . LEU A 1 170 ? 6.966 -10.258 -15.041 1.00 97.00 170 LEU A O 1
ATOM 1313 N N . ASP A 1 171 ? 4.917 -9.334 -15.024 1.00 96.50 171 ASP A N 1
ATOM 1314 C CA . ASP A 1 171 ? 4.706 -9.406 -16.473 1.00 96.50 171 ASP A CA 1
ATOM 1315 C C . ASP A 1 171 ? 5.766 -8.573 -17.205 1.00 96.50 171 ASP A C 1
ATOM 1317 O O . ASP A 1 171 ? 6.462 -9.078 -18.082 1.00 96.50 171 ASP A O 1
ATOM 1321 N N . ALA A 1 172 ? 6.000 -7.333 -16.754 1.00 93.81 172 ALA A N 1
ATOM 1322 C CA . ALA A 1 172 ? 7.047 -6.484 -17.313 1.00 93.81 172 ALA A CA 1
ATOM 1323 C C . ALA A 1 172 ? 8.439 -7.126 -17.202 1.00 93.81 172 ALA A C 1
ATOM 1325 O O . ALA A 1 172 ? 9.235 -7.025 -18.133 1.00 93.81 172 ALA A O 1
ATOM 1326 N N . LEU A 1 173 ? 8.747 -7.788 -16.081 1.00 94.25 173 LEU A N 1
ATOM 1327 C CA . LEU A 1 173 ? 10.002 -8.515 -15.899 1.00 94.25 173 LEU A CA 1
ATOM 1328 C C . LEU A 1 173 ? 10.130 -9.681 -16.888 1.00 94.25 173 LEU A C 1
ATOM 1330 O O . LEU A 1 173 ? 11.198 -9.850 -17.475 1.00 94.25 173 LEU A O 1
ATOM 1334 N N . LEU A 1 174 ? 9.074 -10.476 -17.066 1.00 92.88 174 LEU A N 1
ATOM 1335 C CA . LEU A 1 174 ? 9.065 -11.599 -18.004 1.00 92.88 174 LEU A CA 1
ATOM 1336 C C . LEU A 1 174 ? 9.272 -11.116 -19.442 1.00 92.88 174 LEU A C 1
ATOM 1338 O O . LEU A 1 174 ? 10.158 -11.636 -20.118 1.00 92.88 174 LEU A O 1
ATOM 1342 N N . ASP A 1 175 ? 8.574 -10.057 -19.853 1.00 91.25 175 ASP A N 1
ATOM 1343 C CA . ASP A 1 175 ? 8.743 -9.436 -21.171 1.00 91.25 175 ASP A CA 1
ATOM 1344 C C . ASP A 1 175 ? 10.195 -8.978 -21.401 1.00 91.25 175 ASP A C 1
ATOM 1346 O O . ASP A 1 175 ? 10.764 -9.184 -22.476 1.00 91.25 175 ASP A O 1
ATOM 1350 N N . GLN A 1 176 ? 10.837 -8.390 -20.380 1.00 87.56 176 GLN A N 1
ATOM 1351 C CA . GLN A 1 176 ? 12.250 -8.002 -20.475 1.00 87.56 176 GLN A CA 1
ATOM 1352 C C . GLN A 1 176 ? 13.184 -9.208 -20.614 1.00 87.56 176 GLN A C 1
ATOM 1354 O O . GLN A 1 176 ? 14.187 -9.126 -21.321 1.00 87.56 176 GLN A O 1
ATOM 1359 N N . LEU A 1 177 ? 12.893 -10.319 -19.935 1.00 88.19 177 LEU A N 1
ATOM 1360 C CA . LEU A 1 177 ? 13.703 -11.535 -20.025 1.00 88.19 177 LEU A CA 1
ATOM 1361 C C . LEU A 1 177 ? 13.549 -12.221 -21.387 1.00 88.19 177 LEU A C 1
ATOM 1363 O O . LEU A 1 177 ? 14.534 -12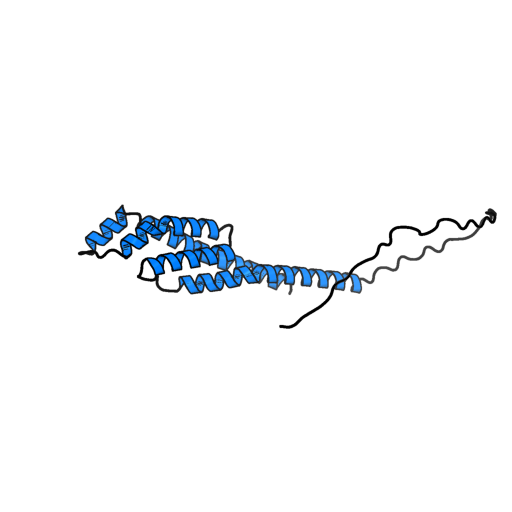.729 -21.921 1.00 88.19 177 LEU A O 1
ATOM 1367 N N . GLU A 1 178 ? 12.349 -12.207 -21.967 1.00 86.69 178 GLU A N 1
ATOM 1368 C CA . GLU A 1 178 ? 12.103 -12.724 -23.315 1.00 86.69 178 GLU A CA 1
ATOM 1369 C C . GLU A 1 178 ? 12.812 -11.896 -24.390 1.00 86.69 178 GLU A C 1
ATOM 1371 O O . GLU A 1 178 ? 13.362 -12.470 -25.323 1.00 86.69 178 GLU A O 1
ATOM 1376 N N . ALA A 1 179 ? 12.895 -10.572 -24.230 1.00 80.44 179 ALA A N 1
ATOM 1377 C CA . ALA A 1 179 ? 13.593 -9.692 -25.171 1.00 80.44 179 ALA A CA 1
ATOM 1378 C C . ALA A 1 179 ? 15.120 -9.914 -25.236 1.00 80.44 179 ALA A C 1
ATOM 1380 O O . ALA A 1 179 ? 15.769 -9.474 -26.187 1.00 80.44 179 ALA A O 1
ATOM 1381 N N . VAL A 1 180 ? 15.701 -10.563 -24.221 1.00 76.75 180 VAL A N 1
ATOM 1382 C CA . VAL A 1 180 ? 17.135 -10.900 -24.153 1.00 76.75 180 VAL A CA 1
ATOM 1383 C C . VAL A 1 180 ? 17.434 -12.283 -24.739 1.00 76.75 180 VAL A C 1
ATOM 1385 O O . VAL A 1 180 ? 18.595 -12.578 -25.029 1.00 76.75 180 VAL A O 1
ATOM 1388 N N . ARG A 1 181 ? 16.414 -13.134 -24.884 1.00 69.12 181 ARG A N 1
ATOM 1389 C CA . ARG A 1 181 ? 16.545 -14.518 -25.347 1.00 69.12 181 ARG A CA 1
ATOM 1390 C C . ARG A 1 181 ? 16.629 -14.614 -26.868 1.00 69.12 181 ARG A C 1
ATOM 1392 O O . ARG A 1 181 ? 17.390 -15.499 -27.319 1.00 69.12 181 ARG A O 1
#

Foldseek 3Di:
DDDDDDDDDDDDDDDDDDDDDDDDDDDDDDDDDDDPPPPPPPDPVVVVVVVVLVVLVVVLVVLLVVLPQLLVLLVVLVVLVPDDQDQALVSNLVSLVSNLVSQCRNPCPQLNVLSVVLSVQCVQLSVLRNDDDPDPVVSVVSCVPRSNVVSVVSVVVSVVSSVVSNVVSVVSNVVSVVSSD

Radius of gyration: 34.55 Å; chains: 1; bounding box: 78×47×93 Å

Secondary structure (DSSP, 8-state):
----------------------------------------PPPPHHHHHHHHHHHHHHHHHHHHHHHHHHHHHHHHHHHHHTSPPPSSHHHHHHHHHHHHHHHHHH-TTTHHHHHHHHHHTHHHHHHHHHS--SSHHHHHHHHHHSSHHHHHHHHHHHHHHHHHHHHHHHHHHHHHHHTT-